Protein AF-A0A0M2UTV7-F1 (afdb_monomer_lite)

Structure (mmCIF, N/CA/C/O backbone):
data_AF-A0A0M2UTV7-F1
#
_entry.id   AF-A0A0M2UTV7-F1
#
loop_
_atom_site.group_PDB
_atom_site.id
_atom_site.type_symbol
_atom_site.label_atom_id
_atom_site.label_alt_id
_atom_site.label_comp_id
_atom_site.label_asym_id
_atom_site.label_entity_id
_atom_site.label_seq_id
_atom_site.pdbx_PDB_ins_code
_atom_site.Cartn_x
_atom_site.Cartn_y
_atom_site.Cartn_z
_atom_site.occupancy
_atom_site.B_iso_or_equiv
_atom_site.auth_seq_id
_atom_site.auth_comp_id
_atom_site.auth_asym_id
_atom_site.auth_atom_id
_atom_site.pdbx_PDB_model_num
ATOM 1 N N . MET A 1 1 ? 57.560 -14.323 -26.002 1.00 37.59 1 MET A N 1
ATOM 2 C CA . MET A 1 1 ? 57.598 -12.843 -26.016 1.00 37.59 1 MET A CA 1
ATOM 3 C C . MET A 1 1 ? 56.405 -12.401 -26.857 1.00 37.59 1 MET A C 1
ATOM 5 O O . MET A 1 1 ? 56.488 -12.465 -28.068 1.00 37.59 1 MET A O 1
ATOM 9 N N . ASN A 1 2 ? 55.210 -12.602 -26.303 1.00 43.62 2 ASN A N 1
ATOM 10 C CA . ASN A 1 2 ? 54.310 -11.641 -25.645 1.00 43.62 2 ASN A CA 1
ATOM 11 C C . ASN A 1 2 ? 53.498 -10.814 -26.659 1.00 43.62 2 ASN A C 1
ATOM 13 O O . ASN A 1 2 ? 54.006 -9.864 -27.240 1.00 43.62 2 ASN A O 1
ATOM 17 N N . ALA A 1 3 ? 52.232 -11.204 -26.823 1.00 46.16 3 ALA A N 1
ATOM 18 C CA . ALA A 1 3 ? 51.203 -10.530 -27.608 1.00 46.16 3 ALA A CA 1
ATOM 19 C C . ALA A 1 3 ? 50.643 -9.308 -26.852 1.00 46.16 3 ALA A C 1
ATOM 21 O O . ALA A 1 3 ? 49.443 -9.216 -26.608 1.00 46.16 3 ALA A O 1
ATOM 22 N N . ASN A 1 4 ? 51.527 -8.401 -26.435 1.00 56.88 4 ASN A N 1
ATOM 23 C CA . ASN A 1 4 ? 51.174 -7.203 -25.683 1.00 56.88 4 ASN A CA 1
ATOM 24 C C . ASN A 1 4 ? 51.705 -5.955 -26.381 1.00 56.88 4 ASN A C 1
ATOM 26 O O . ASN A 1 4 ? 52.613 -5.299 -25.875 1.00 56.88 4 ASN A O 1
ATOM 30 N N . GLU A 1 5 ? 51.114 -5.629 -27.528 1.00 52.06 5 GLU A N 1
ATOM 31 C CA . GLU A 1 5 ? 51.173 -4.281 -28.089 1.00 52.06 5 GLU A CA 1
ATOM 32 C C . GLU A 1 5 ? 49.755 -3.866 -28.519 1.00 52.06 5 GLU A C 1
ATOM 34 O O . GLU A 1 5 ? 49.070 -4.633 -29.204 1.00 52.06 5 GLU A O 1
ATOM 39 N N . PRO A 1 6 ? 49.258 -2.707 -28.048 1.00 46.56 6 PRO A N 1
ATOM 40 C CA . PRO A 1 6 ? 47.839 -2.392 -28.053 1.00 46.56 6 PRO A CA 1
ATOM 41 C C . PRO A 1 6 ? 47.415 -1.928 -29.444 1.00 46.56 6 PRO A C 1
ATOM 43 O O . PRO A 1 6 ? 47.751 -0.829 -29.890 1.00 46.56 6 PRO A O 1
ATOM 46 N N . ALA A 1 7 ? 46.636 -2.757 -30.133 1.00 47.97 7 ALA A N 1
ATOM 47 C CA . ALA A 1 7 ? 45.950 -2.317 -31.328 1.00 47.97 7 ALA A CA 1
ATOM 48 C C . ALA A 1 7 ? 44.845 -1.320 -30.942 1.00 47.97 7 ALA A C 1
ATOM 50 O O . ALA A 1 7 ? 43.870 -1.663 -30.280 1.00 47.97 7 ALA A O 1
ATOM 51 N N . HIS A 1 8 ? 44.985 -0.113 -31.4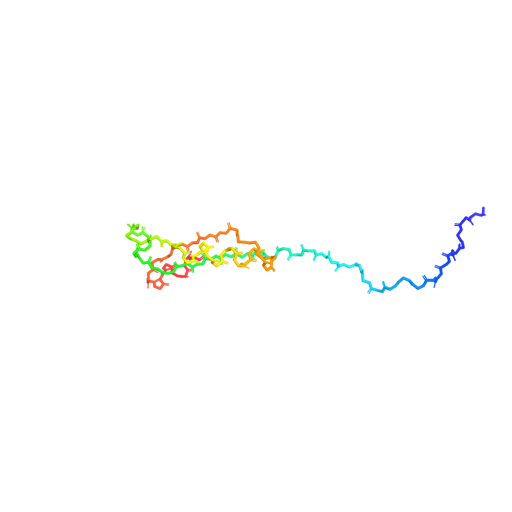86 1.00 40.69 8 HIS A N 1
ATOM 52 C CA . HIS A 1 8 ? 43.874 0.693 -31.984 1.00 40.69 8 HIS A CA 1
ATOM 53 C C . HIS A 1 8 ? 43.121 1.572 -30.965 1.00 40.69 8 HIS A C 1
ATOM 55 O O . HIS A 1 8 ? 41.995 1.312 -30.556 1.00 40.69 8 HIS A O 1
ATOM 61 N N . TRP A 1 9 ? 43.716 2.730 -30.673 1.00 41.00 9 TRP A N 1
ATOM 62 C CA . TRP A 1 9 ? 43.114 3.893 -30.005 1.00 41.00 9 TRP A CA 1
ATOM 63 C C . TRP A 1 9 ? 42.125 4.676 -30.901 1.00 41.00 9 TRP A C 1
ATOM 65 O O . TRP A 1 9 ? 41.982 5.891 -30.776 1.00 41.00 9 TRP A O 1
ATOM 75 N N . ALA A 1 10 ? 41.398 4.007 -31.798 1.00 40.81 10 ALA A N 1
ATOM 76 C CA . ALA A 1 10 ? 40.362 4.665 -32.591 1.00 40.81 10 ALA A CA 1
ATOM 77 C C . ALA A 1 10 ? 39.072 4.838 -31.767 1.00 40.81 10 ALA A C 1
ATOM 79 O O . ALA A 1 10 ? 38.170 4.012 -31.823 1.00 40.81 10 ALA A O 1
ATOM 80 N N . GLY A 1 11 ? 39.009 5.926 -30.996 1.00 44.22 11 GLY A N 1
ATOM 81 C CA . GLY A 1 11 ? 37.791 6.705 -30.749 1.00 44.22 11 GLY A CA 1
ATOM 82 C C . GLY A 1 11 ? 36.492 5.954 -30.442 1.00 44.22 11 GLY A C 1
ATOM 83 O O . GLY A 1 11 ? 35.503 6.166 -31.144 1.00 44.22 11 GLY A O 1
ATOM 84 N N . VAL A 1 12 ? 36.434 5.171 -29.362 1.00 51.66 12 VAL A N 1
ATOM 85 C CA . VAL A 1 12 ? 35.137 4.738 -28.824 1.00 51.66 12 VAL A CA 1
ATOM 86 C C . VAL A 1 12 ? 34.655 5.773 -27.812 1.00 51.66 12 VAL A C 1
ATOM 88 O O . VAL A 1 12 ? 35.148 5.890 -26.693 1.00 51.66 12 VAL A O 1
ATOM 91 N N . CYS A 1 13 ? 33.727 6.583 -28.313 1.00 38.66 13 CYS A N 1
ATOM 92 C CA . CYS A 1 13 ? 32.802 7.466 -27.619 1.00 38.66 13 CYS A CA 1
ATOM 93 C C . CYS A 1 13 ? 32.474 6.999 -26.191 1.00 38.66 13 CYS A C 1
ATOM 95 O O . CYS A 1 13 ? 32.009 5.880 -25.985 1.00 38.66 13 CYS A O 1
ATOM 97 N N . GLY A 1 14 ? 32.681 7.875 -25.206 1.00 54.31 14 GLY A N 1
ATOM 98 C CA . GLY A 1 14 ? 32.304 7.601 -23.827 1.00 54.31 14 GLY A CA 1
ATOM 99 C C . GLY A 1 14 ? 30.794 7.450 -23.683 1.00 54.31 14 GLY A C 1
ATOM 100 O O . GLY A 1 14 ? 30.083 8.449 -23.721 1.00 54.31 14 GLY A O 1
ATOM 101 N N . ARG A 1 15 ? 30.310 6.221 -23.487 1.00 51.72 15 ARG A N 1
ATOM 102 C CA . ARG A 1 15 ? 29.059 5.924 -22.775 1.00 51.72 15 ARG A CA 1
ATOM 103 C C . ARG A 1 15 ? 28.921 4.416 -22.582 1.00 51.72 15 ARG A C 1
ATOM 105 O O . ARG A 1 15 ? 28.363 3.743 -23.432 1.00 51.72 15 ARG A O 1
ATOM 112 N N . GLU A 1 16 ? 29.373 3.884 -21.454 1.00 54.38 16 GLU A N 1
ATOM 113 C CA . GLU A 1 16 ? 28.980 2.518 -21.093 1.00 54.38 16 GLU A CA 1
ATOM 114 C C . GLU A 1 16 ? 28.826 2.370 -19.586 1.00 54.38 16 GLU A C 1
ATOM 116 O O . GLU A 1 16 ? 29.650 1.789 -18.893 1.00 54.38 16 GLU A O 1
ATOM 121 N N . LYS A 1 17 ? 27.744 2.985 -19.101 1.00 50.09 17 LYS A N 1
ATOM 122 C CA . LYS A 1 17 ? 26.904 2.493 -18.010 1.00 50.09 17 LYS A CA 1
ATOM 123 C C . LYS A 1 17 ? 25.519 3.111 -18.185 1.00 50.09 17 LYS A C 1
ATOM 125 O O . LYS A 1 17 ? 25.222 4.149 -17.609 1.00 50.09 17 LYS A O 1
ATOM 130 N N . ILE A 1 18 ? 24.694 2.512 -19.040 1.00 56.78 18 ILE A N 1
ATOM 131 C CA . ILE A 1 18 ? 23.247 2.587 -18.821 1.00 56.78 18 ILE A CA 1
ATOM 132 C C . ILE A 1 18 ? 22.946 1.346 -17.989 1.00 56.78 18 ILE A C 1
ATOM 134 O O . ILE A 1 18 ? 22.601 0.291 -18.511 1.00 56.78 18 ILE A O 1
ATOM 138 N N . GLU A 1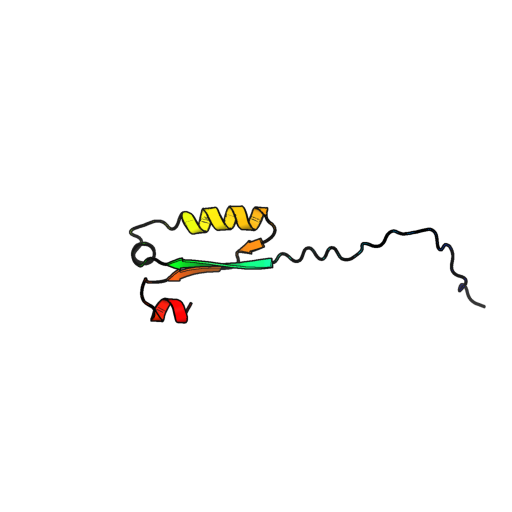 19 ? 23.238 1.439 -16.693 1.00 57.50 19 GLU A N 1
ATOM 139 C CA . GLU A 1 19 ? 22.511 0.622 -15.732 1.00 57.50 19 GLU A CA 1
ATOM 140 C C . GLU A 1 19 ? 21.087 1.171 -15.824 1.00 57.50 19 GLU A C 1
ATOM 142 O O . GLU A 1 19 ? 20.850 2.320 -15.468 1.00 57.50 19 GLU A O 1
ATOM 147 N N . ASP A 1 20 ? 20.187 0.415 -16.452 1.00 59.16 20 ASP A N 1
ATOM 148 C CA . ASP A 1 20 ? 18.751 0.685 -16.418 1.00 59.16 20 ASP A CA 1
ATOM 149 C C . ASP A 1 20 ? 18.320 0.457 -14.962 1.00 59.16 20 ASP A C 1
ATOM 151 O O . ASP A 1 20 ? 17.895 -0.636 -14.576 1.00 59.16 20 ASP A O 1
ATOM 155 N N . ASP A 1 21 ? 18.612 1.428 -14.093 1.00 63.00 21 ASP A N 1
ATOM 156 C CA . ASP A 1 21 ? 18.323 1.359 -12.672 1.00 63.00 21 ASP A CA 1
ATOM 157 C C . ASP A 1 21 ? 16.828 1.594 -12.497 1.00 63.00 21 ASP A C 1
ATOM 159 O O . ASP A 1 21 ? 16.340 2.681 -12.202 1.00 63.00 21 ASP A O 1
ATOM 163 N N . MET A 1 22 ? 16.064 0.531 -12.738 1.00 68.25 22 MET A N 1
ATOM 164 C CA . MET A 1 22 ? 14.627 0.54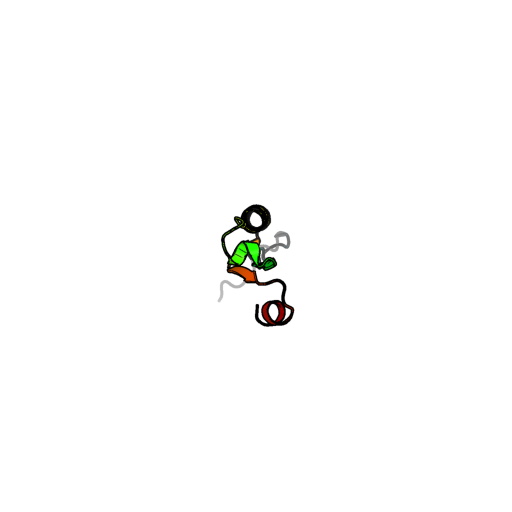4 -12.543 1.00 68.25 22 MET A CA 1
ATOM 165 C C . MET A 1 22 ? 14.348 0.924 -11.085 1.00 68.25 22 MET A C 1
ATOM 167 O O . MET A 1 22 ? 14.492 0.108 -10.170 1.00 68.25 22 MET A O 1
ATOM 171 N N . THR A 1 23 ? 14.012 2.195 -10.867 1.00 86.12 23 THR A N 1
ATOM 172 C CA . THR A 1 23 ? 13.951 2.778 -9.529 1.00 86.12 23 THR A CA 1
ATOM 173 C C . THR A 1 23 ? 12.732 2.188 -8.820 1.00 86.12 23 THR A C 1
ATOM 175 O O . THR A 1 23 ? 11.621 2.276 -9.355 1.00 86.12 23 THR A O 1
ATOM 178 N N . PRO A 1 24 ? 12.894 1.540 -7.655 1.00 89.00 24 PRO A N 1
ATOM 179 C CA . PRO A 1 24 ? 11.764 0.993 -6.922 1.00 89.00 24 PRO A CA 1
ATOM 180 C C . PRO A 1 24 ? 10.953 2.121 -6.275 1.00 89.00 24 PRO A C 1
ATOM 182 O O . PRO A 1 24 ? 11.516 3.068 -5.729 1.00 89.00 24 PRO A O 1
ATOM 185 N N . ALA A 1 25 ? 9.629 1.999 -6.307 1.00 92.75 25 ALA A N 1
ATOM 186 C CA . ALA A 1 25 ? 8.707 2.943 -5.688 1.00 92.75 25 ALA A CA 1
ATOM 187 C C . ALA A 1 25 ? 7.603 2.234 -4.897 1.00 92.75 25 ALA A C 1
ATOM 189 O O . ALA A 1 25 ? 7.271 1.071 -5.144 1.00 92.75 25 ALA A O 1
ATOM 190 N N . GLU A 1 26 ? 7.004 2.979 -3.976 1.00 93.50 26 GLU A N 1
ATOM 191 C CA . GLU A 1 26 ? 5.813 2.594 -3.228 1.00 93.50 26 GLU A CA 1
ATOM 192 C C . GLU A 1 26 ? 4.755 3.692 -3.348 1.00 93.50 26 GLU A C 1
ATOM 194 O O . GLU A 1 26 ? 5.076 4.882 -3.376 1.00 93.50 26 GLU A O 1
ATOM 199 N N . ILE A 1 27 ? 3.488 3.285 -3.436 1.00 93.56 27 ILE A N 1
ATOM 200 C CA . ILE A 1 27 ? 2.348 4.201 -3.454 1.00 93.56 27 ILE A CA 1
ATOM 201 C C . ILE A 1 27 ? 1.612 4.104 -2.121 1.00 93.56 27 ILE A C 1
ATOM 203 O O . ILE A 1 27 ? 0.992 3.083 -1.826 1.00 93.56 27 ILE A O 1
ATOM 207 N N . ILE A 1 28 ? 1.609 5.198 -1.362 1.00 92.12 28 ILE A N 1
ATOM 208 C CA . ILE A 1 28 ? 0.832 5.325 -0.125 1.00 92.12 28 ILE A CA 1
ATOM 209 C C . ILE A 1 28 ? -0.427 6.137 -0.427 1.00 92.12 28 ILE A C 1
ATOM 211 O O . ILE A 1 28 ? -0.352 7.286 -0.861 1.00 92.12 28 ILE A O 1
ATOM 215 N N . THR A 1 29 ? -1.598 5.533 -0.226 1.00 92.19 29 THR A N 1
ATOM 216 C CA . THR A 1 29 ? -2.894 6.209 -0.383 1.00 92.19 29 THR A CA 1
ATOM 217 C C . THR A 1 29 ? -3.541 6.413 0.975 1.00 92.19 29 THR A C 1
ATOM 219 O O . THR A 1 29 ? -3.680 5.462 1.736 1.00 92.19 29 THR A O 1
ATOM 222 N N . ILE A 1 30 ? -3.966 7.639 1.259 1.00 90.88 30 ILE A N 1
ATOM 223 C CA . ILE A 1 30 ? -4.628 7.998 2.513 1.00 90.88 30 ILE A CA 1
ATOM 224 C C . ILE A 1 30 ? -6.136 7.999 2.278 1.00 90.88 30 ILE A C 1
ATOM 226 O O . ILE A 1 30 ? -6.612 8.619 1.325 1.00 90.88 30 ILE A O 1
ATOM 230 N N . GLY A 1 31 ? -6.879 7.312 3.137 1.00 88.88 31 GLY A N 1
ATOM 231 C CA . GLY A 1 31 ? -8.335 7.311 3.109 1.00 88.88 31 GLY A CA 1
ATOM 232 C C . GLY A 1 31 ? -8.904 6.100 3.827 1.00 88.88 31 GLY A C 1
ATOM 233 O O . GLY A 1 31 ? -8.753 4.962 3.375 1.00 88.88 31 GLY A O 1
ATOM 234 N N . THR A 1 32 ? -9.620 6.347 4.916 1.00 87.00 32 THR A N 1
ATOM 235 C CA . THR A 1 32 ? -10.294 5.297 5.685 1.00 87.00 32 THR A CA 1
ATOM 236 C C . THR A 1 32 ? -11.374 4.608 4.843 1.00 87.00 32 THR A C 1
ATOM 238 O O . THR A 1 32 ? -11.544 3.396 4.924 1.00 87.00 32 THR A O 1
ATOM 241 N N . GLU A 1 33 ? -12.021 5.332 3.930 1.00 89.81 33 GLU A N 1
ATOM 242 C CA . GLU A 1 33 ? -13.033 4.824 2.993 1.00 89.81 33 GLU A CA 1
ATOM 243 C C . GLU A 1 33 ? -12.469 3.828 1.972 1.00 89.81 33 GLU A C 1
ATOM 245 O O . GLU A 1 33 ? -13.190 2.969 1.452 1.00 89.81 33 GLU A O 1
ATOM 250 N N . ILE A 1 34 ? -11.172 3.942 1.677 1.00 85.56 34 ILE A N 1
ATOM 251 C CA . ILE A 1 34 ? -10.460 2.990 0.825 1.00 85.56 34 ILE A CA 1
ATOM 252 C C . ILE A 1 34 ? -10.199 1.702 1.610 1.00 85.56 34 ILE A C 1
ATOM 254 O O . ILE A 1 34 ? -10.385 0.609 1.078 1.00 85.56 34 ILE A O 1
ATOM 258 N N . MET A 1 35 ? -9.833 1.815 2.890 1.00 84.69 35 MET A N 1
ATOM 259 C CA . MET A 1 35 ? -9.618 0.657 3.763 1.00 84.69 35 MET A CA 1
ATOM 260 C C . MET A 1 35 ? -10.917 -0.086 4.089 1.00 84.69 35 MET A C 1
ATOM 262 O O . MET A 1 35 ? -10.924 -1.314 4.147 1.00 84.69 35 MET A O 1
ATOM 266 N N . THR A 1 36 ? -12.028 0.633 4.269 1.00 86.75 36 THR A N 1
ATOM 267 C CA . THR A 1 36 ? -13.350 0.036 4.523 1.00 86.75 36 THR A CA 1
ATOM 268 C C . THR A 1 36 ? -13.979 -0.580 3.271 1.00 86.75 36 THR A C 1
ATOM 270 O O . THR A 1 36 ? -15.051 -1.178 3.357 1.00 86.75 36 THR A O 1
ATOM 273 N N . GLY A 1 37 ? -13.332 -0.457 2.104 1.00 83.25 37 GLY A N 1
ATOM 274 C CA . GLY A 1 37 ? -13.810 -1.006 0.835 1.00 83.25 37 GLY A CA 1
ATOM 275 C C . GLY A 1 37 ? -15.029 -0.281 0.261 1.00 83.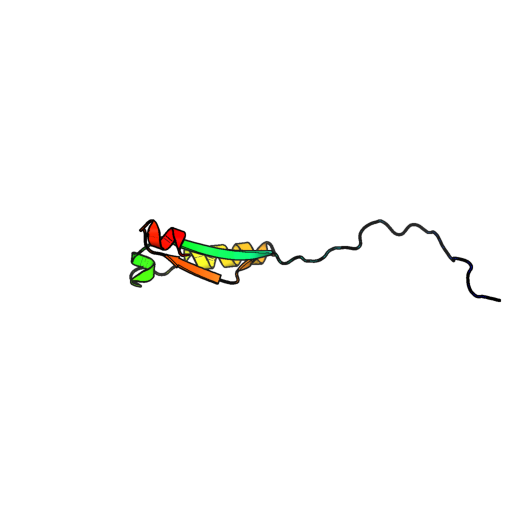25 37 GLY A C 1
ATOM 276 O O . GLY A 1 37 ? -15.663 -0.788 -0.663 1.00 83.25 37 GLY A O 1
ATOM 277 N N . GLN A 1 38 ? -15.370 0.898 0.789 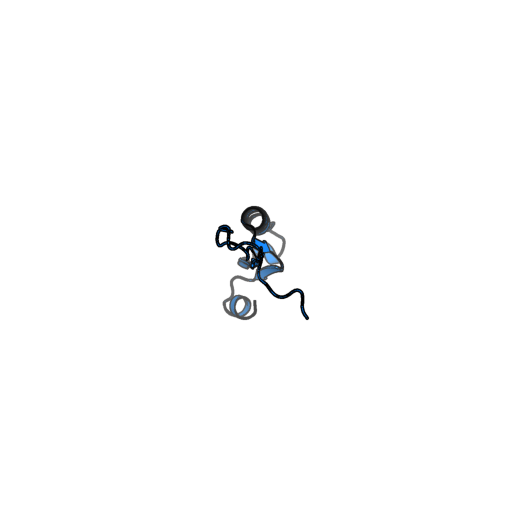1.00 85.62 38 GLN A N 1
ATOM 278 C CA . GLN A 1 38 ? -16.459 1.723 0.264 1.00 85.62 38 GLN A CA 1
ATOM 279 C C . GLN A 1 38 ? -16.068 2.399 -1.055 1.00 85.62 38 GLN A C 1
ATOM 281 O O . GLN A 1 38 ? -16.931 2.645 -1.898 1.00 85.62 38 GLN A O 1
ATOM 286 N N . ILE A 1 39 ? -14.774 2.681 -1.243 1.00 85.81 39 ILE A N 1
ATOM 287 C CA . ILE A 1 39 ? -14.217 3.312 -2.442 1.00 85.81 39 ILE A CA 1
ATOM 288 C C . ILE A 1 39 ? -13.076 2.456 -3.001 1.00 85.81 39 ILE A C 1
ATOM 290 O O . ILE A 1 39 ? -12.189 2.010 -2.278 1.00 85.81 39 ILE A O 1
ATOM 294 N N . ILE A 1 40 ? -13.073 2.258 -4.321 1.00 87.56 40 ILE A N 1
ATOM 295 C CA . ILE A 1 40 ? -11.996 1.558 -5.031 1.00 87.56 40 ILE A CA 1
ATOM 296 C C . ILE A 1 40 ? -10.800 2.504 -5.200 1.00 87.56 40 ILE A C 1
ATOM 298 O O . ILE A 1 40 ? -10.951 3.614 -5.712 1.00 87.56 40 ILE A O 1
ATOM 302 N N . ASN A 1 41 ? -9.593 2.045 -4.854 1.00 86.56 41 ASN A N 1
ATOM 303 C CA . ASN A 1 41 ? -8.352 2.802 -5.044 1.00 86.56 41 ASN A CA 1
ATOM 304 C C . ASN A 1 41 ? -7.889 2.817 -6.518 1.00 86.56 41 ASN A C 1
ATOM 306 O O . ASN A 1 41 ? -6.879 2.214 -6.885 1.00 86.56 41 ASN A O 1
ATOM 310 N N . ALA A 1 42 ? -8.643 3.495 -7.385 1.00 88.88 42 ALA A N 1
ATOM 311 C CA . ALA A 1 42 ? -8.294 3.659 -8.799 1.00 88.88 42 ALA A CA 1
ATOM 312 C C . ALA A 1 42 ? -7.077 4.583 -9.006 1.00 88.88 42 ALA A C 1
ATOM 314 O O . ALA A 1 42 ? -6.350 4.438 -9.990 1.00 88.88 42 ALA A O 1
ATOM 315 N N . ASN A 1 43 ? -6.828 5.495 -8.061 1.00 89.88 43 ASN A N 1
ATOM 316 C CA . ASN A 1 43 ? -5.726 6.455 -8.122 1.00 89.88 43 ASN A CA 1
ATOM 317 C C . ASN A 1 43 ? -4.367 5.755 -8.118 1.00 89.88 43 ASN A C 1
ATOM 319 O O . ASN A 1 43 ? -3.519 6.053 -8.956 1.00 89.88 43 ASN A O 1
ATOM 323 N N . ALA A 1 44 ? -4.169 4.797 -7.212 1.00 92.31 44 ALA A N 1
ATOM 324 C CA . ALA A 1 44 ? -2.909 4.074 -7.130 1.00 92.31 44 ALA A CA 1
ATOM 325 C C . ALA A 1 44 ? -2.615 3.269 -8.399 1.00 92.31 44 ALA A C 1
ATOM 327 O O . ALA A 1 44 ? -1.479 3.262 -8.866 1.00 92.31 44 ALA A O 1
ATOM 328 N N . ARG A 1 45 ? -3.644 2.667 -9.008 1.00 91.06 45 ARG A N 1
ATOM 329 C CA . ARG A 1 45 ? -3.507 1.986 -10.300 1.00 91.06 45 ARG A CA 1
ATOM 330 C C . ARG A 1 45 ? -3.035 2.945 -11.394 1.00 91.06 45 ARG A C 1
ATOM 332 O O . ARG A 1 45 ? -2.060 2.649 -12.073 1.00 91.06 45 ARG A O 1
ATOM 339 N N . TYR A 1 46 ? -3.702 4.088 -11.540 1.00 94.06 46 TYR A N 1
ATOM 340 C CA . TYR A 1 46 ? -3.357 5.082 -12.559 1.00 94.06 46 TYR A CA 1
ATOM 341 C C . TYR A 1 46 ? -1.925 5.614 -12.390 1.00 94.06 46 TYR A C 1
ATOM 343 O O . TYR A 1 46 ? -1.169 5.723 -13.353 1.00 94.06 46 TYR A O 1
ATOM 351 N N . ILE A 1 47 ? -1.517 5.894 -11.150 1.00 93.69 47 ILE A N 1
ATOM 352 C CA . ILE A 1 47 ? -0.159 6.357 -10.848 1.00 93.69 47 ILE A CA 1
ATOM 353 C C . ILE A 1 47 ? 0.868 5.256 -11.138 1.00 93.69 47 ILE A C 1
ATOM 355 O O . ILE A 1 47 ? 1.912 5.544 -11.717 1.00 93.69 47 ILE A O 1
ATOM 359 N N . ALA A 1 48 ? 0.580 4.000 -10.786 1.00 92.88 48 ALA A N 1
ATOM 360 C CA . ALA A 1 48 ? 1.478 2.880 -11.054 1.00 92.88 48 ALA A CA 1
ATOM 361 C C . ALA A 1 48 ? 1.711 2.659 -12.555 1.00 92.88 48 ALA A C 1
ATOM 363 O O . ALA A 1 48 ? 2.846 2.398 -12.959 1.00 92.88 48 ALA A O 1
ATOM 364 N N . GLU A 1 49 ? 0.669 2.808 -13.378 1.00 92.81 49 GLU A N 1
ATOM 365 C CA . GLU A 1 49 ? 0.770 2.733 -14.840 1.00 92.81 49 GLU A CA 1
ATOM 366 C C . GLU A 1 49 ? 1.736 3.815 -15.368 1.00 92.81 49 GLU A C 1
ATOM 368 O O . GLU A 1 49 ? 2.714 3.490 -16.043 1.00 92.81 49 GLU A O 1
ATOM 373 N N . ILE A 1 50 ? 1.571 5.074 -14.945 1.00 93.69 50 ILE A N 1
ATOM 374 C CA . ILE A 1 50 ? 2.446 6.191 -15.357 1.00 93.69 50 ILE A CA 1
ATOM 375 C C . ILE A 1 50 ? 3.887 6.025 -14.858 1.00 93.69 50 ILE A C 1
ATOM 377 O O . ILE A 1 50 ? 4.837 6.356 -15.568 1.00 93.69 50 ILE A O 1
ATOM 381 N N . LEU A 1 51 ? 4.078 5.567 -13.619 1.00 90.81 51 LEU A N 1
ATOM 382 C CA . LEU A 1 51 ? 5.414 5.339 -13.061 1.00 90.81 51 LEU A CA 1
ATOM 383 C C . LEU A 1 51 ? 6.142 4.238 -13.835 1.00 90.81 51 LEU A C 1
ATOM 385 O O . LEU A 1 51 ? 7.311 4.407 -14.183 1.00 90.81 51 LEU A O 1
ATOM 389 N N . THR A 1 52 ? 5.428 3.171 -14.191 1.00 89.56 52 THR A N 1
ATOM 390 C CA . THR A 1 52 ? 5.977 2.071 -14.991 1.00 89.56 52 THR A CA 1
ATOM 391 C C . THR A 1 52 ? 6.395 2.552 -16.380 1.00 89.56 52 THR A C 1
ATOM 393 O O . THR A 1 52 ? 7.490 2.223 -16.830 1.00 89.56 52 THR A O 1
ATOM 396 N N . GLU A 1 53 ? 5.592 3.401 -17.032 1.00 90.00 53 GLU A N 1
ATOM 397 C CA . GLU A 1 53 ? 5.952 4.039 -18.311 1.00 90.00 53 GLU A CA 1
ATOM 398 C C . GLU A 1 53 ? 7.208 4.917 -18.216 1.00 90.00 53 GLU A C 1
ATOM 400 O O . GLU A 1 53 ? 7.919 5.104 -19.203 1.00 90.00 53 GLU A O 1
ATOM 405 N N . LYS A 1 54 ? 7.502 5.453 -17.028 1.00 89.38 54 LYS A N 1
ATOM 406 C CA . LYS A 1 54 ? 8.685 6.278 -16.750 1.00 89.38 54 LYS A CA 1
ATOM 407 C C . LYS A 1 54 ? 9.908 5.470 -16.306 1.00 89.38 54 LY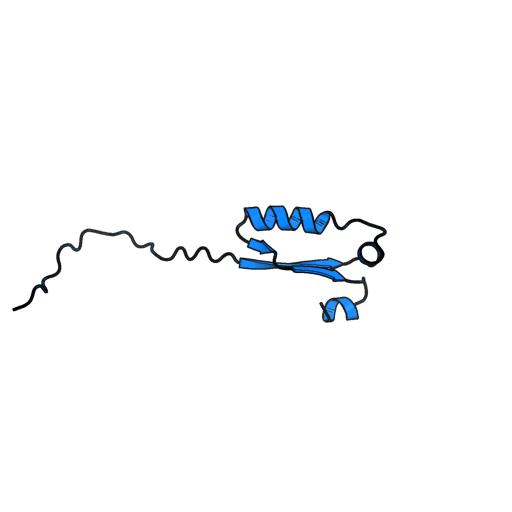S A C 1
ATOM 409 O O . LYS A 1 54 ? 10.924 6.080 -15.985 1.00 89.38 54 LYS A O 1
ATOM 414 N N . GLY A 1 55 ? 9.828 4.138 -16.283 1.00 88.88 55 GLY A N 1
ATOM 415 C CA . GLY A 1 55 ? 10.922 3.265 -15.840 1.00 88.88 55 GLY A CA 1
ATOM 416 C C . GLY A 1 55 ? 11.018 3.093 -14.319 1.00 88.88 55 GLY A C 1
ATOM 417 O O . GLY A 1 55 ? 12.035 2.627 -13.813 1.00 88.88 55 GLY A O 1
ATOM 418 N N . ILE A 1 56 ? 9.970 3.447 -13.571 1.00 90.50 56 ILE A N 1
ATOM 419 C CA . ILE A 1 56 ? 9.901 3.316 -12.110 1.00 90.50 56 ILE A CA 1
ATOM 420 C C . ILE A 1 56 ? 9.004 2.121 -11.774 1.00 90.50 56 ILE A C 1
ATOM 422 O O . ILE A 1 56 ? 7.828 2.096 -12.140 1.00 90.50 56 ILE A O 1
ATOM 426 N N . ARG A 1 57 ? 9.531 1.122 -11.054 1.00 89.81 57 ARG A N 1
ATOM 427 C CA . ARG A 1 57 ? 8.754 -0.070 -10.681 1.00 89.81 57 ARG A CA 1
ATOM 428 C C . ARG A 1 57 ? 8.083 0.124 -9.335 1.00 89.81 57 ARG A C 1
ATOM 430 O O . ARG A 1 57 ? 8.754 0.154 -8.306 1.00 89.81 57 ARG A O 1
ATOM 437 N N . VAL A 1 58 ? 6.757 0.151 -9.327 1.00 91.31 58 VAL A N 1
ATOM 438 C CA . VAL A 1 58 ? 5.995 0.114 -8.077 1.00 91.31 58 VAL A CA 1
ATOM 439 C C . VAL A 1 58 ? 6.030 -1.305 -7.512 1.00 91.31 58 VAL A C 1
ATOM 441 O O . VAL A 1 58 ? 5.583 -2.247 -8.165 1.00 91.31 58 VAL A O 1
ATOM 444 N N . LEU A 1 59 ? 6.606 -1.470 -6.322 1.00 91.50 59 LEU A N 1
ATOM 445 C CA . LEU A 1 59 ? 6.713 -2.764 -5.637 1.00 91.50 59 LEU A CA 1
ATOM 446 C C . LEU A 1 59 ? 5.564 -2.990 -4.660 1.00 91.50 59 LEU A C 1
ATOM 448 O O . LEU A 1 59 ? 5.104 -4.119 -4.496 1.00 91.50 59 LEU A O 1
ATOM 452 N N . PHE A 1 60 ? 5.118 -1.908 -4.025 1.00 90.69 60 PHE A N 1
ATOM 453 C CA . PHE A 1 60 ? 4.138 -1.939 -2.954 1.00 90.69 60 PHE A CA 1
ATOM 454 C C . PHE A 1 60 ? 3.108 -0.832 -3.139 1.00 90.69 60 PHE A C 1
ATOM 456 O O . PHE A 1 60 ? 3.388 0.242 -3.680 1.00 90.69 60 PHE A O 1
ATOM 463 N N . GLN A 1 61 ? 1.899 -1.121 -2.678 1.00 92.06 61 GLN A N 1
ATOM 464 C CA . GLN A 1 61 ? 0.832 -0.152 -2.548 1.00 92.06 61 GLN A CA 1
ATOM 465 C C . GLN A 1 61 ? 0.213 -0.343 -1.170 1.00 92.06 61 GLN A C 1
ATOM 467 O O . GLN A 1 61 ? -0.360 -1.396 -0.884 1.00 92.06 61 GLN A O 1
ATOM 472 N N . THR A 1 62 ? 0.292 0.696 -0.353 1.00 91.19 62 THR A N 1
ATOM 473 C CA . THR A 1 62 ? -0.211 0.693 1.017 1.00 91.19 62 THR A CA 1
ATOM 474 C C . THR A 1 62 ? -1.362 1.686 1.108 1.00 91.19 62 THR A C 1
ATOM 476 O O . THR A 1 62 ? -1.290 2.803 0.597 1.00 91.19 62 THR A O 1
ATOM 479 N N . SER A 1 63 ? -2.477 1.260 1.700 1.00 90.88 63 SER A N 1
ATOM 480 C CA . SER A 1 63 ? -3.604 2.148 1.998 1.00 90.88 63 SER A CA 1
ATOM 481 C C . SER A 1 63 ? -3.663 2.349 3.503 1.00 90.88 63 SER A C 1
ATOM 483 O O . SER A 1 63 ? -3.680 1.371 4.248 1.00 90.88 63 SER A O 1
ATOM 485 N N . VAL A 1 64 ? -3.655 3.606 3.929 1.00 90.94 64 VAL A N 1
ATOM 486 C CA . VAL A 1 64 ? -3.599 4.006 5.336 1.00 90.94 64 VAL A CA 1
ATOM 487 C C . VAL A 1 64 ? -4.829 4.818 5.710 1.00 90.94 64 VAL A C 1
ATOM 489 O O . VAL A 1 64 ? -5.426 5.491 4.863 1.00 90.94 64 VAL A O 1
ATOM 492 N N . GLY A 1 65 ? -5.189 4.758 6.991 1.00 86.81 65 GLY A N 1
ATOM 493 C CA . GLY A 1 65 ? -6.210 5.620 7.573 1.00 86.81 65 GLY A CA 1
ATOM 494 C C . GLY A 1 65 ? -5.771 7.082 7.559 1.00 86.81 65 GLY A C 1
ATOM 495 O O . GLY A 1 65 ? -4.607 7.405 7.319 1.00 86.81 65 GLY A O 1
ATOM 496 N N . ASP A 1 66 ? -6.715 7.981 7.806 1.00 83.50 66 ASP A N 1
ATOM 497 C CA . ASP A 1 66 ? -6.473 9.424 7.879 1.00 83.50 66 ASP A CA 1
ATOM 498 C C . ASP A 1 66 ? -5.850 9.882 9.212 1.00 83.50 66 ASP A C 1
ATOM 500 O O . ASP A 1 66 ? -5.616 11.075 9.422 1.00 83.50 66 ASP A O 1
ATOM 504 N N . ASP A 1 67 ? -5.529 8.951 10.109 1.00 86.94 67 ASP A N 1
ATOM 505 C CA . ASP A 1 67 ? -4.863 9.242 11.368 1.00 86.94 67 ASP A CA 1
ATOM 506 C C . ASP A 1 67 ? -3.329 9.358 11.226 1.00 86.94 67 ASP A C 1
ATOM 508 O O . ASP A 1 67 ? -2.665 8.698 10.423 1.00 86.94 67 ASP A O 1
ATOM 512 N N . GLN A 1 68 ? -2.732 10.240 12.035 1.00 81.81 68 GLN A N 1
ATOM 513 C CA . GLN A 1 68 ? -1.287 10.507 11.987 1.00 81.81 68 GLN A CA 1
ATOM 514 C C . GLN A 1 68 ? -0.429 9.318 12.440 1.00 81.81 68 GLN A C 1
ATOM 516 O O . GLN A 1 68 ? 0.774 9.305 12.176 1.00 81.81 68 GLN A O 1
ATOM 521 N N . GLU A 1 69 ? -0.998 8.366 13.177 1.00 82.06 69 GLU A N 1
ATOM 522 C CA . GLU A 1 69 ? -0.277 7.201 13.689 1.00 82.06 69 GLU A CA 1
ATOM 523 C C . GLU A 1 69 ? -0.122 6.141 12.593 1.00 82.06 69 GLU A C 1
ATOM 525 O O . GLU A 1 69 ? 0.978 5.615 12.393 1.00 82.06 69 GLU A O 1
ATOM 530 N N . ALA A 1 70 ? -1.173 5.931 11.801 1.00 77.44 70 ALA A N 1
ATOM 531 C CA . ALA A 1 70 ? -1.173 5.106 10.605 1.00 77.44 70 ALA A CA 1
ATOM 532 C C . ALA A 1 70 ? -0.173 5.624 9.569 1.00 77.44 70 ALA A C 1
ATOM 534 O O . ALA A 1 70 ? 0.602 4.839 9.030 1.00 77.44 70 ALA A O 1
ATOM 535 N N . LEU A 1 71 ? -0.110 6.942 9.351 1.00 79.25 71 LEU A N 1
ATOM 536 C CA . LEU A 1 71 ? 0.828 7.530 8.389 1.00 79.25 71 LEU A CA 1
ATOM 537 C C . LEU A 1 71 ? 2.302 7.399 8.812 1.00 79.25 71 LEU A C 1
ATOM 539 O O . LEU A 1 71 ? 3.179 7.385 7.959 1.00 79.25 71 LEU A O 1
ATOM 543 N N . LYS A 1 72 ? 2.592 7.322 10.117 1.00 82.75 72 LYS A N 1
ATOM 544 C CA . LYS A 1 72 ? 3.958 7.101 10.633 1.00 82.75 72 LYS A CA 1
ATOM 545 C C . LYS A 1 72 ? 4.384 5.634 10.611 1.00 82.75 72 LYS A C 1
ATOM 547 O O . LYS A 1 72 ? 5.574 5.358 10.735 1.00 82.75 72 LYS A O 1
ATOM 552 N N . SER A 1 73 ? 3.412 4.729 10.559 1.00 78.81 73 SER A N 1
ATOM 553 C CA . SER A 1 73 ? 3.622 3.279 10.622 1.00 78.81 73 SER A CA 1
ATOM 554 C C . SER A 1 73 ? 3.653 2.621 9.242 1.00 78.81 73 SER A C 1
ATOM 556 O O . SER A 1 73 ? 3.984 1.439 9.151 1.00 78.81 73 SER A O 1
ATOM 558 N N . ALA A 1 74 ? 3.279 3.372 8.206 1.00 75.06 74 ALA A N 1
ATOM 559 C CA . ALA A 1 74 ? 3.385 3.000 6.803 1.00 75.06 74 ALA A CA 1
ATOM 560 C C . ALA A 1 74 ? 4.738 3.421 6.229 1.00 75.06 74 ALA A C 1
ATOM 562 O O . ALA A 1 74 ? 5.281 2.628 5.435 1.00 75.06 74 ALA A O 1
#

Secondary structure (DSSP, 8-state):
-------------S--------EEEEEEEE-HHHHTTSS--HHHHHHHHHHHHTTEEEEEEEEE-SSHHHHHH-

Organism: NCBI:txid380242

Radius of gyration: 23.8 Å; chains: 1; bounding box: 74×23×46 Å

Foldseek 3Di:
DDPDDDPDPPDDDDDPDPPLPLAEDEAEAEAVCCVVVVDPPVVVVVVQVVCVVVSHHYPYYHYFYPDPVRVVVD

Sequence (74 aa):
MNANEPAHWAGVCGREKIEDDMTPAEIITIGTEIMTGQIINANARYIAEILTEKGIRVLFQTSVGDDQEALKSA

pLDDT: mean 76.97, std 18.38, range [37.59, 94.06]

InterPro domains:
  IPR001453 MoaB/Mog domain [PF00994] (26-74)
  IPR036425 MoaB/Mog-like domain superfamily [G3DSA:3.40.980.10] (21-74)
  IPR036425 MoaB/Mog-like domain superfamily [SSF53218] (23-73)
  IPR050101 Competence-damage inducible protein CinA [PTHR13939] (23-73)